Protein AF-A0A3B9YQD2-F1 (afdb_monomer_lite)

Sequence (85 aa):
AIFDLIVSPTAHILPVREMTKLCKQQGAHVLIDAAHGPGQVPLDIQSLGADWVTGNLHKWLFCPRGTAFFWAGPQVRDLTAPLAV

pLDDT: mean 96.57, std 4.21, range [62.88, 98.75]

Foldseek 3Di:
DEEECADVPPRDGDPLLVVCVVCVVVVHAYEYEPQVPPQNHDDDPVSSVHQKYKYACCPNVVDDPPDIDIDGDPVCPVVDDDPDD

Radius of gyration: 13.19 Å; chains: 1; bounding box: 32×24×32 Å

Secondary structure (DSSP, 8-state):
-EEESB-TTT-PBP-HHHHHHHHHHTT---EEE-TT-TTTS---SGGG--SEEEEESSSTT-PPTT-EEEEE-GGGSTT---S--

Structure (mmCIF, N/CA/C/O backbone):
data_AF-A0A3B9YQD2-F1
#
_entry.id   AF-A0A3B9YQD2-F1
#
loop_
_atom_site.group_PDB
_atom_site.id
_atom_site.type_symbol
_atom_site.label_atom_id
_atom_site.label_alt_id
_atom_site.label_comp_id
_atom_site.label_asym_id
_atom_site.label_entity_id
_atom_site.label_seq_id
_atom_site.pdbx_PDB_ins_code
_atom_site.Cartn_x
_atom_site.Cartn_y
_atom_site.Cartn_z
_atom_site.occupancy
_atom_site.B_iso_or_equiv
_atom_site.auth_seq_id
_atom_site.auth_comp_id
_atom_site.auth_asym_id
_atom_site.auth_atom_id
_atom_site.pdbx_PDB_model_num
ATOM 1 N N . ALA A 1 1 ? -9.939 8.802 3.622 1.00 96.31 1 ALA A N 1
ATOM 2 C CA . ALA A 1 1 ? -8.885 9.472 2.837 1.00 96.31 1 ALA A CA 1
ATOM 3 C C . ALA A 1 1 ? -8.228 8.464 1.905 1.00 96.31 1 ALA A C 1
ATOM 5 O O . ALA A 1 1 ? -8.248 7.275 2.211 1.00 96.31 1 ALA A O 1
ATOM 6 N N . ILE A 1 2 ? -7.691 8.931 0.778 1.00 98.19 2 ILE A N 1
ATOM 7 C CA . ILE A 1 2 ? -6.977 8.106 -0.202 1.00 98.19 2 ILE A CA 1
ATOM 8 C C . ILE A 1 2 ? -5.614 8.754 -0.436 1.00 98.19 2 ILE A C 1
ATOM 10 O O . ILE A 1 2 ? -5.567 9.957 -0.694 1.00 98.19 2 ILE A O 1
ATOM 14 N N . PHE A 1 3 ? -4.533 7.984 -0.311 1.00 98.38 3 PHE A N 1
ATOM 15 C CA . PHE A 1 3 ? -3.162 8.477 -0.468 1.00 98.38 3 PHE A CA 1
ATOM 16 C C . PHE A 1 3 ? -2.328 7.544 -1.337 1.00 98.38 3 PHE A C 1
ATOM 18 O O . PHE A 1 3 ? -2.403 6.330 -1.170 1.00 98.38 3 PHE A O 1
ATOM 25 N N . ASP A 1 4 ? -1.465 8.104 -2.177 1.00 98.31 4 ASP A N 1
ATOM 26 C CA . ASP A 1 4 ? -0.426 7.328 -2.852 1.00 98.31 4 ASP A CA 1
ATOM 27 C C . ASP A 1 4 ? 0.701 6.999 -1.862 1.00 98.31 4 ASP A C 1
ATOM 29 O O . ASP A 1 4 ? 1.124 7.853 -1.084 1.00 98.31 4 ASP A O 1
ATOM 33 N N . LEU A 1 5 ? 1.257 5.787 -1.912 1.00 98.38 5 LEU A N 1
ATOM 34 C CA . LEU A 1 5 ? 2.522 5.492 -1.230 1.00 98.38 5 LEU A CA 1
ATOM 35 C C . LEU A 1 5 ? 3.689 6.213 -1.917 1.00 98.38 5 LEU A C 1
ATOM 37 O O . LEU A 1 5 ? 4.548 6.790 -1.251 1.00 98.38 5 LEU A O 1
ATOM 41 N N . ILE A 1 6 ? 3.713 6.161 -3.253 1.00 98.44 6 ILE A N 1
ATOM 42 C CA . ILE A 1 6 ? 4.700 6.834 -4.098 1.00 98.44 6 ILE A CA 1
ATOM 43 C C . ILE A 1 6 ? 3.962 7.561 -5.218 1.00 98.44 6 ILE A C 1
ATOM 45 O O . ILE A 1 6 ? 3.282 6.938 -6.037 1.00 98.44 6 ILE A O 1
ATOM 49 N N . VAL A 1 7 ? 4.129 8.878 -5.267 1.00 97.94 7 VAL A N 1
ATOM 50 C CA . VAL A 1 7 ? 3.455 9.755 -6.228 1.00 97.94 7 VAL A CA 1
ATOM 51 C C . VAL A 1 7 ? 3.996 9.506 -7.635 1.00 97.94 7 VAL A C 1
ATOM 53 O O . VAL A 1 7 ? 5.180 9.711 -7.898 1.00 97.94 7 VAL A O 1
ATOM 56 N N . SER A 1 8 ? 3.128 9.119 -8.573 1.00 96.00 8 SER A N 1
ATOM 57 C CA . SER A 1 8 ? 3.545 8.730 -9.930 1.00 96.00 8 SER A CA 1
ATOM 58 C C . SER A 1 8 ? 4.366 9.783 -10.696 1.00 96.00 8 SER A C 1
ATOM 60 O O . SER A 1 8 ? 5.390 9.407 -11.261 1.00 96.00 8 SER A O 1
ATOM 62 N N . PRO A 1 9 ? 3.967 11.071 -10.775 1.00 96.88 9 PRO A N 1
ATOM 63 C CA . PRO A 1 9 ? 4.698 12.047 -11.592 1.00 96.88 9 PRO A CA 1
ATOM 64 C C . PRO A 1 9 ? 6.049 12.481 -11.013 1.00 96.88 9 PRO A C 1
ATOM 66 O O . PRO A 1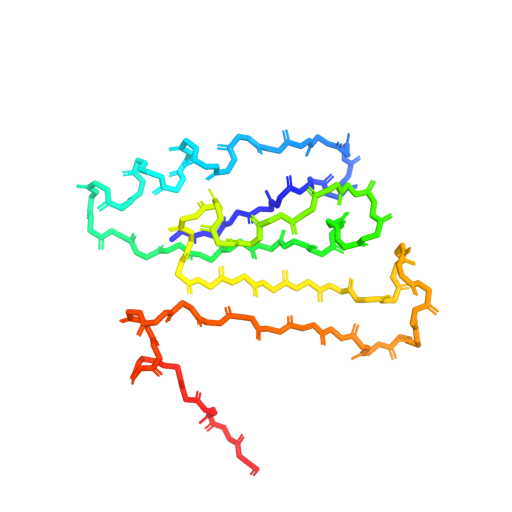 9 ? 6.872 13.010 -11.751 1.00 96.88 9 PRO A O 1
ATOM 69 N N . THR A 1 10 ? 6.277 12.310 -9.709 1.00 97.19 10 THR A N 1
ATOM 70 C CA . THR A 1 10 ? 7.457 12.883 -9.032 1.00 97.19 10 THR A CA 1
ATOM 71 C C . THR A 1 10 ? 8.297 11.862 -8.275 1.00 97.19 10 THR A C 1
ATOM 73 O O . THR A 1 10 ? 9.359 12.211 -7.773 1.00 97.19 10 THR A O 1
ATOM 76 N N . ALA A 1 11 ? 7.837 10.613 -8.188 1.00 96.31 11 ALA A N 1
ATOM 77 C CA . ALA A 1 11 ? 8.466 9.533 -7.432 1.00 96.31 11 ALA A CA 1
ATOM 78 C C . ALA A 1 11 ? 8.693 9.841 -5.936 1.00 96.31 11 ALA A C 1
ATOM 80 O O . ALA A 1 11 ? 9.492 9.175 -5.281 1.00 96.31 11 ALA A O 1
ATOM 81 N N . HIS A 1 12 ? 7.978 10.819 -5.368 1.00 98.00 12 HIS A N 1
ATOM 82 C CA . HIS A 1 12 ? 8.053 11.099 -3.937 1.00 98.00 12 HIS A CA 1
ATOM 83 C C . HIS A 1 12 ? 7.376 9.993 -3.132 1.00 98.00 12 HIS A C 1
ATOM 85 O O . HIS A 1 12 ? 6.209 9.681 -3.367 1.00 98.00 12 HIS A O 1
ATOM 91 N N . ILE A 1 13 ? 8.097 9.456 -2.148 1.00 98.12 13 ILE A N 1
ATOM 92 C CA . ILE A 1 13 ? 7.548 8.561 -1.128 1.00 98.12 13 ILE A CA 1
ATOM 93 C C . ILE A 1 13 ? 6.856 9.428 -0.076 1.00 98.12 13 ILE A C 1
ATOM 95 O O . ILE A 1 13 ? 7.501 10.271 0.551 1.00 98.12 13 ILE A O 1
ATOM 99 N N . LEU A 1 14 ? 5.549 9.245 0.108 1.00 98.19 14 LEU A N 1
ATOM 100 C CA . LEU A 1 14 ? 4.788 10.019 1.088 1.00 98.19 14 LEU A CA 1
ATOM 101 C C . LEU A 1 14 ? 4.923 9.419 2.500 1.00 98.19 14 LEU A C 1
ATOM 103 O O . LEU A 1 14 ? 5.018 8.196 2.641 1.00 98.19 14 LEU A O 1
ATOM 107 N N . PRO A 1 15 ? 4.868 10.246 3.564 1.00 97.69 15 PRO A N 1
ATOM 108 C CA . PRO A 1 15 ? 4.830 9.792 4.957 1.00 97.69 15 PRO A CA 1
ATOM 109 C C . PRO A 1 15 ? 3.435 9.242 5.309 1.00 97.69 15 PRO A C 1
ATOM 111 O O . PRO A 1 15 ? 2.704 9.764 6.155 1.00 97.69 15 PRO A O 1
ATOM 114 N N . VAL A 1 16 ? 3.012 8.195 4.594 1.00 97.94 16 VAL A N 1
ATOM 115 C CA . VAL A 1 16 ? 1.640 7.677 4.655 1.00 97.94 16 VAL A CA 1
ATOM 116 C C . VAL A 1 16 ? 1.284 7.115 6.026 1.00 97.94 16 VAL A C 1
ATOM 118 O O . VAL A 1 16 ? 0.109 7.114 6.379 1.00 97.94 16 VAL A O 1
ATOM 121 N N . ARG A 1 17 ? 2.260 6.675 6.828 1.00 97.88 17 ARG A N 1
ATOM 122 C CA . ARG A 1 17 ? 2.015 6.171 8.187 1.00 97.88 17 ARG A CA 1
ATOM 123 C C . ARG A 1 17 ? 1.541 7.297 9.103 1.00 97.88 17 ARG A C 1
ATOM 125 O O . ARG A 1 17 ? 0.548 7.150 9.815 1.00 97.88 17 ARG A O 1
ATOM 132 N N . GLU A 1 18 ? 2.225 8.433 9.065 1.00 98.38 18 GLU A N 1
ATOM 133 C CA . GLU A 1 18 ? 1.893 9.633 9.826 1.00 98.38 18 GLU A CA 1
ATOM 134 C C . GLU A 1 18 ? 0.541 10.191 9.377 1.00 98.38 18 GLU A C 1
ATOM 136 O O . GLU A 1 18 ? -0.330 10.457 10.207 1.00 98.38 18 GLU A O 1
ATOM 141 N N . MET A 1 19 ? 0.331 10.289 8.062 1.00 98.31 19 MET A N 1
ATOM 142 C CA . MET A 1 19 ? -0.931 10.748 7.477 1.00 98.31 19 MET A CA 1
ATOM 143 C C . MET A 1 19 ? -2.098 9.833 7.864 1.00 98.31 19 MET A C 1
ATOM 145 O O . MET A 1 19 ? -3.155 10.306 8.282 1.00 98.31 19 MET A O 1
ATOM 149 N N . THR A 1 20 ? -1.890 8.516 7.800 1.00 98.44 20 THR A N 1
ATOM 150 C CA . THR A 1 20 ? -2.890 7.521 8.197 1.00 98.44 20 THR A CA 1
ATOM 151 C C . THR A 1 20 ? -3.247 7.656 9.670 1.00 98.44 20 THR A C 1
ATOM 153 O O . THR A 1 20 ? -4.428 7.694 10.013 1.00 98.44 20 THR A O 1
ATOM 156 N N . LYS A 1 21 ? -2.247 7.799 10.549 1.00 98.38 21 LYS A N 1
ATOM 157 C CA . LYS A 1 21 ? -2.469 8.008 11.985 1.00 98.38 21 LYS A CA 1
ATOM 158 C C . LYS A 1 21 ? -3.351 9.232 12.249 1.00 98.38 21 LYS A C 1
ATOM 160 O O . LYS A 1 21 ? -4.287 9.130 13.039 1.00 98.38 21 LYS A O 1
ATOM 165 N N . LEU A 1 22 ? -3.084 10.355 11.579 1.00 98.38 22 LEU A N 1
ATOM 166 C CA . LEU A 1 22 ? -3.876 11.582 11.720 1.00 98.38 22 LEU A CA 1
ATOM 167 C C . LEU A 1 22 ? -5.325 11.389 11.252 1.00 98.38 22 LEU A C 1
ATOM 169 O O . LEU A 1 22 ? -6.249 11.791 11.953 1.00 98.38 22 LEU A O 1
ATOM 173 N N . CYS A 1 23 ? -5.548 10.727 10.113 1.00 98.38 23 CYS A N 1
ATOM 174 C CA . CYS A 1 23 ? -6.902 10.419 9.644 1.00 98.38 23 CYS A CA 1
ATOM 175 C C . CYS A 1 23 ? -7.662 9.514 10.623 1.00 98.38 23 CYS A C 1
ATOM 177 O O . CYS A 1 23 ? -8.813 9.799 10.957 1.00 98.38 23 CYS A O 1
ATOM 179 N N . LYS A 1 24 ? -7.010 8.465 11.138 1.00 97.00 24 LYS A N 1
ATOM 180 C CA . LYS A 1 24 ? -7.642 7.535 12.085 1.00 97.00 24 LYS A CA 1
ATOM 181 C C . LYS A 1 24 ? -7.985 8.199 13.419 1.00 97.00 24 LYS A C 1
ATOM 183 O O . LYS A 1 24 ? -9.007 7.858 14.005 1.00 97.00 24 LYS A O 1
ATOM 188 N N . GLN A 1 25 ? -7.211 9.190 13.873 1.00 98.00 25 GLN A N 1
ATOM 189 C CA . GLN A 1 25 ? -7.559 10.003 15.053 1.00 98.00 25 GLN A CA 1
ATOM 190 C C . GLN A 1 25 ? -8.867 10.789 14.885 1.00 98.00 25 GLN A C 1
ATOM 192 O O . GLN A 1 25 ? -9.503 11.121 15.879 1.00 98.00 25 GLN A O 1
ATOM 197 N N . GLN A 1 26 ? -9.280 11.059 13.645 1.00 98.06 26 GLN A N 1
ATOM 198 C CA . GLN A 1 26 ? -10.548 11.717 13.318 1.00 98.06 26 GLN A CA 1
ATOM 199 C C . GLN A 1 26 ? -11.669 10.713 12.993 1.00 98.06 26 GLN A C 1
ATOM 201 O O . GLN A 1 26 ? -12.720 11.101 12.494 1.00 98.06 26 GLN A O 1
ATOM 206 N N . GLY A 1 27 ? -11.443 9.413 13.219 1.00 96.94 27 GLY A N 1
ATOM 207 C CA . GLY A 1 27 ? -12.398 8.356 12.878 1.00 96.94 27 GLY A CA 1
ATOM 208 C C . GLY A 1 27 ? -12.548 8.105 11.375 1.00 96.94 27 GLY A C 1
ATOM 209 O O . GLY A 1 27 ? -13.483 7.424 10.963 1.00 96.94 27 GLY A O 1
ATOM 210 N N . ALA A 1 28 ? -11.653 8.643 10.540 1.00 97.88 28 ALA A N 1
ATOM 211 C CA . ALA A 1 28 ? -11.716 8.458 9.098 1.00 97.88 28 ALA A CA 1
ATOM 212 C C . ALA A 1 28 ? -10.984 7.184 8.664 1.00 97.88 28 ALA A C 1
ATOM 214 O O . ALA A 1 28 ? -9.856 6.927 9.093 1.00 97.88 28 ALA A O 1
ATOM 215 N N . HIS A 1 29 ? -11.592 6.447 7.735 1.00 98.31 29 HIS A N 1
ATOM 216 C CA . HIS A 1 29 ? -10.922 5.329 7.085 1.00 98.31 29 HIS A CA 1
ATOM 217 C C . HIS A 1 29 ? -9.867 5.783 6.073 1.00 98.31 29 HIS A C 1
ATOM 219 O O . HIS A 1 29 ? -9.981 6.865 5.481 1.00 98.31 29 HIS A O 1
ATOM 225 N N . VAL A 1 30 ? -8.859 4.945 5.833 1.00 98.69 30 VAL A N 1
ATOM 226 C CA . VAL A 1 30 ? -7.743 5.234 4.925 1.00 98.69 30 VAL A CA 1
ATOM 227 C C . VAL A 1 30 ? -7.501 4.090 3.949 1.00 98.69 30 VAL A C 1
ATOM 229 O O . VAL A 1 30 ? -7.313 2.943 4.353 1.00 98.69 30 VAL A O 1
ATOM 232 N N . LEU A 1 31 ? -7.442 4.436 2.663 1.00 98.69 31 LEU A N 1
ATOM 233 C CA . LEU A 1 31 ? -6.954 3.571 1.595 1.00 98.69 31 LEU A CA 1
ATOM 234 C C . LEU A 1 31 ? -5.613 4.106 1.084 1.00 98.69 31 LEU A C 1
ATOM 236 O O . LEU A 1 31 ? -5.494 5.295 0.783 1.00 98.69 31 LEU A O 1
ATOM 240 N N . ILE A 1 32 ? -4.614 3.233 0.981 1.00 98.75 32 ILE A N 1
ATOM 241 C CA . ILE A 1 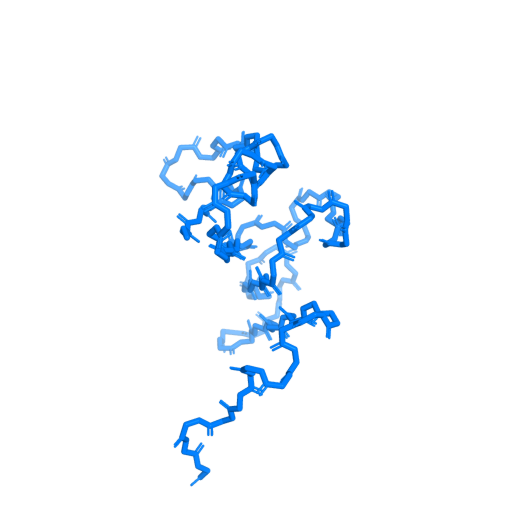32 ? -3.327 3.557 0.360 1.00 98.75 32 ILE A CA 1
ATOM 242 C C . ILE A 1 32 ? -3.258 2.923 -1.029 1.00 98.75 32 ILE A C 1
ATOM 244 O O . ILE A 1 32 ? -3.382 1.705 -1.176 1.00 98.75 32 ILE A O 1
ATOM 248 N N . ASP A 1 33 ? -3.010 3.752 -2.038 1.00 98.62 33 ASP A N 1
ATOM 249 C CA . ASP A 1 33 ? -2.596 3.314 -3.362 1.00 98.62 33 ASP A CA 1
ATOM 250 C C . ASP A 1 33 ? -1.074 3.095 -3.378 1.00 98.62 33 ASP A C 1
ATOM 252 O O . ASP A 1 33 ? -0.261 4.015 -3.479 1.00 98.62 33 ASP A O 1
ATOM 256 N N . ALA A 1 34 ? -0.670 1.835 -3.260 1.00 98.31 34 ALA A N 1
ATOM 257 C CA . ALA A 1 34 ? 0.707 1.392 -3.385 1.00 98.31 34 ALA A CA 1
ATOM 258 C C . ALA A 1 34 ? 1.040 0.960 -4.822 1.00 98.31 34 ALA A C 1
ATOM 260 O O . ALA A 1 34 ? 1.903 0.111 -5.010 1.00 98.31 34 ALA A O 1
ATOM 261 N N . ALA A 1 35 ? 0.417 1.522 -5.862 1.00 98.00 35 ALA A N 1
ATOM 262 C CA . ALA A 1 35 ? 0.659 1.152 -7.258 1.00 98.00 35 ALA A CA 1
ATOM 263 C C . ALA A 1 35 ? 2.131 1.169 -7.686 1.00 98.00 35 ALA A C 1
ATOM 265 O O . ALA A 1 35 ? 2.489 0.486 -8.643 1.00 98.00 35 ALA A O 1
ATOM 266 N N . HIS A 1 36 ? 2.968 1.979 -7.040 1.00 97.94 36 HIS A N 1
ATOM 267 C CA . HIS A 1 36 ? 4.413 2.060 -7.276 1.00 97.94 36 HIS A CA 1
ATOM 268 C C . HIS A 1 36 ? 5.245 1.431 -6.139 1.00 97.94 36 HIS A C 1
ATOM 270 O O . HIS A 1 36 ? 6.456 1.461 -6.187 1.00 97.94 36 HIS A O 1
ATOM 276 N N . GLY A 1 37 ? 4.642 0.815 -5.122 1.00 97.31 37 GLY A N 1
ATOM 277 C CA . GLY A 1 37 ? 5.371 0.207 -4.000 1.00 97.31 37 GLY A CA 1
ATOM 278 C C . GLY A 1 37 ? 5.978 -1.179 -4.285 1.00 97.31 37 GLY A C 1
ATOM 279 O O . GLY A 1 37 ? 7.195 -1.340 -4.157 1.00 97.31 37 GLY A O 1
ATOM 280 N N . PRO A 1 38 ? 5.162 -2.196 -4.638 1.00 97.25 38 PRO A N 1
ATOM 281 C CA . PRO A 1 38 ? 5.593 -3.587 -4.750 1.00 97.25 38 PRO A CA 1
ATOM 282 C C . PRO A 1 38 ? 6.766 -3.753 -5.704 1.00 97.25 38 PRO A C 1
ATOM 284 O O . PRO A 1 38 ? 6.671 -3.368 -6.865 1.00 97.25 38 PRO A O 1
ATOM 287 N N . GLY A 1 39 ? 7.857 -4.343 -5.216 1.00 96.06 39 GLY A N 1
ATOM 288 C CA . GLY A 1 39 ? 9.084 -4.559 -5.986 1.00 96.06 39 GLY A CA 1
ATOM 289 C C . GLY A 1 39 ? 9.973 -3.319 -6.153 1.00 96.06 39 GLY A C 1
ATOM 290 O O . GLY A 1 39 ? 11.134 -3.481 -6.511 1.00 96.06 39 GLY A O 1
ATOM 291 N N . GLN A 1 40 ? 9.481 -2.105 -5.865 1.00 97.12 40 GLN A N 1
ATOM 292 C CA . GLN A 1 40 ? 10.286 -0.875 -5.910 1.00 97.12 40 GLN A CA 1
ATOM 293 C C . GLN A 1 40 ? 10.928 -0.555 -4.559 1.00 97.12 40 GLN A C 1
ATOM 295 O O . GLN A 1 40 ? 12.082 -0.139 -4.501 1.00 97.12 40 GLN A O 1
ATOM 300 N N . VAL A 1 41 ? 10.171 -0.726 -3.474 1.00 96.25 41 VAL A N 1
ATOM 301 C CA . VAL A 1 41 ? 10.597 -0.418 -2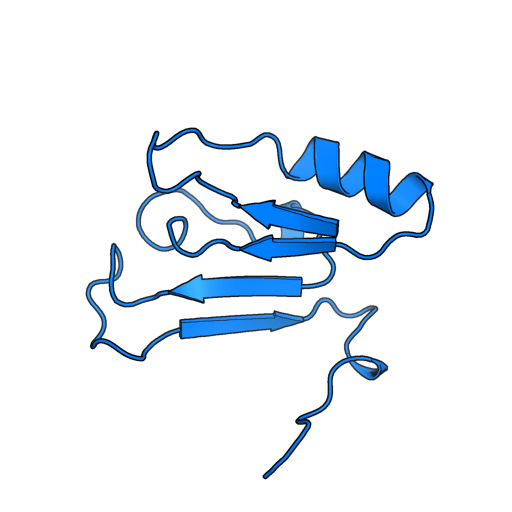.103 1.00 96.25 41 VAL A CA 1
ATOM 302 C C . VAL A 1 41 ? 10.193 -1.545 -1.150 1.00 96.25 41 VAL A C 1
ATOM 304 O O . VAL A 1 41 ? 9.240 -2.275 -1.440 1.00 96.25 41 VAL A O 1
ATOM 307 N N . PRO A 1 42 ? 10.871 -1.699 0.004 1.00 95.69 42 PRO A N 1
ATOM 308 C CA . PRO A 1 42 ? 10.376 -2.558 1.072 1.00 95.69 42 PRO A CA 1
ATOM 309 C C . PRO A 1 42 ? 8.951 -2.147 1.460 1.00 95.69 42 PRO A C 1
ATOM 311 O O . PRO A 1 42 ? 8.711 -0.997 1.827 1.00 95.69 42 PRO A O 1
ATOM 314 N N . LEU A 1 43 ? 8.006 -3.081 1.360 1.00 95.75 43 LEU A N 1
ATOM 315 C CA . LEU A 1 43 ? 6.590 -2.816 1.590 1.00 95.75 43 LEU A CA 1
ATOM 316 C C . LEU A 1 43 ? 6.044 -3.745 2.675 1.00 95.75 43 LEU A C 1
ATOM 318 O O . LEU A 1 43 ? 5.647 -4.875 2.401 1.00 95.75 43 LEU A O 1
ATOM 322 N N . ASP A 1 44 ? 5.997 -3.238 3.905 1.00 96.69 44 ASP A N 1
ATOM 323 C CA . ASP A 1 44 ? 5.244 -3.849 4.999 1.00 96.69 44 ASP A CA 1
ATOM 324 C C . ASP A 1 44 ? 3.870 -3.177 5.096 1.00 96.69 44 ASP A C 1
ATOM 326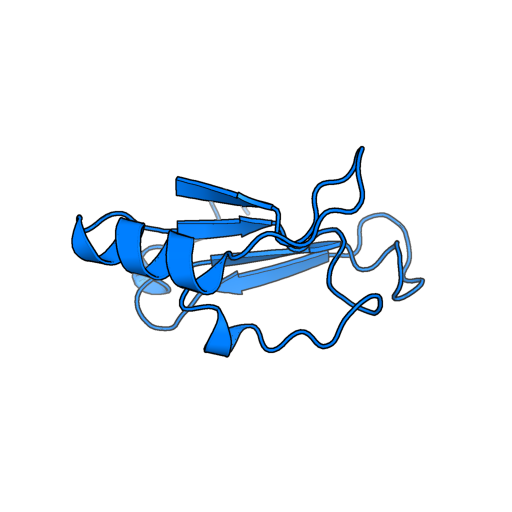 O O . ASP A 1 44 ? 3.717 -2.114 5.706 1.00 96.69 44 ASP A O 1
ATOM 330 N N . ILE A 1 45 ? 2.878 -3.823 4.478 1.00 96.94 45 ILE A N 1
ATOM 331 C CA . ILE A 1 45 ? 1.483 -3.369 4.400 1.00 96.94 45 ILE A CA 1
ATOM 332 C C . ILE A 1 45 ? 0.882 -3.150 5.793 1.00 96.94 45 ILE A C 1
ATOM 334 O O . ILE A 1 45 ? 0.201 -2.149 6.017 1.00 96.94 45 ILE A O 1
ATOM 338 N N . GLN A 1 46 ? 1.144 -4.056 6.740 1.00 95.38 46 GLN A N 1
ATOM 339 C CA . GLN A 1 46 ? 0.551 -3.984 8.077 1.00 95.38 46 GLN A CA 1
ATOM 340 C C . GLN A 1 46 ? 1.069 -2.761 8.836 1.00 95.38 46 GLN A C 1
ATOM 342 O O . GLN A 1 46 ? 0.310 -2.087 9.535 1.00 95.38 46 GLN A O 1
ATOM 347 N N . SER A 1 47 ? 2.345 -2.424 8.640 1.00 96.44 47 SER A N 1
ATOM 348 C CA . SER A 1 47 ? 2.977 -1.277 9.292 1.00 96.44 47 SER A CA 1
ATOM 349 C C . SER A 1 47 ? 2.468 0.093 8.820 1.00 96.44 47 SER A C 1
ATOM 351 O O . SER A 1 47 ? 2.747 1.102 9.473 1.00 96.44 47 SER A O 1
ATOM 353 N N . LEU A 1 48 ? 1.747 0.167 7.694 1.00 97.12 48 LEU A N 1
ATOM 354 C CA . LEU A 1 48 ? 1.190 1.425 7.183 1.00 97.12 48 LEU A CA 1
ATOM 355 C C . LEU A 1 48 ? -0.021 1.894 8.004 1.00 97.12 48 LEU A C 1
ATOM 357 O O . LEU A 1 48 ? -0.342 3.080 8.003 1.00 97.12 48 LEU A O 1
ATOM 361 N N . GLY A 1 49 ? -0.683 0.974 8.716 1.00 97.00 49 GLY A N 1
ATOM 362 C CA . GLY A 1 49 ? -1.840 1.263 9.568 1.00 97.00 49 GLY A CA 1
ATOM 363 C C . GLY A 1 49 ? -3.133 1.597 8.814 1.00 97.00 49 GLY A C 1
ATOM 364 O O . GLY A 1 49 ? -4.120 1.969 9.455 1.00 97.00 49 GLY A O 1
ATOM 365 N N . ALA A 1 50 ? -3.127 1.488 7.482 1.00 98.31 50 ALA A N 1
ATOM 366 C CA . ALA A 1 50 ? -4.279 1.753 6.630 1.00 98.31 50 ALA A CA 1
ATOM 367 C C . ALA A 1 50 ? -5.342 0.661 6.764 1.00 98.31 50 ALA A C 1
ATOM 369 O O . ALA A 1 50 ? -5.060 -0.458 7.196 1.00 98.31 50 ALA A O 1
ATOM 370 N N . ASP A 1 51 ? -6.570 0.992 6.382 1.00 98.50 51 ASP A N 1
ATOM 371 C CA . ASP A 1 51 ? -7.675 0.038 6.381 1.00 98.50 51 ASP A CA 1
ATOM 372 C C . ASP A 1 51 ? -7.663 -0.803 5.102 1.00 98.50 51 ASP A C 1
ATOM 374 O O . ASP A 1 51 ? -7.886 -2.013 5.146 1.00 98.50 51 ASP A O 1
ATOM 378 N N . TRP A 1 52 ? -7.303 -0.180 3.979 1.00 98.69 52 TRP A N 1
ATOM 379 C CA . TRP A 1 52 ? -7.112 -0.855 2.701 1.00 98.69 52 TRP A CA 1
ATOM 380 C C . TRP A 1 52 ? -5.794 -0.459 2.053 1.00 98.69 52 TRP A C 1
ATOM 382 O O . TRP A 1 52 ? -5.350 0.686 2.158 1.00 98.69 52 TRP A O 1
ATOM 392 N N . VAL A 1 53 ? -5.192 -1.401 1.333 1.00 98.69 53 VAL A N 1
ATOM 393 C CA . VAL A 1 53 ? -4.018 -1.153 0.495 1.00 98.69 53 VAL A CA 1
ATOM 394 C C . VAL A 1 53 ? -4.207 -1.862 -0.834 1.00 98.69 53 VAL A C 1
ATOM 396 O O . VAL A 1 53 ? -4.546 -3.041 -0.870 1.00 98.69 53 VAL A O 1
ATOM 399 N N . THR A 1 54 ? -3.974 -1.155 -1.929 1.00 98.56 54 THR A N 1
ATOM 400 C CA . THR A 1 54 ? -4.000 -1.724 -3.281 1.00 98.56 54 THR A CA 1
ATOM 401 C C . THR A 1 54 ? -2.674 -1.478 -3.978 1.00 98.56 54 THR A C 1
ATOM 403 O O . THR A 1 54 ? -1.937 -0.574 -3.596 1.00 98.56 54 THR A O 1
ATOM 406 N N . GLY A 1 55 ? -2.346 -2.260 -5.001 1.00 98.06 55 GLY A N 1
ATOM 407 C CA . GLY A 1 55 ? -1.191 -1.953 -5.835 1.00 98.06 55 GLY A CA 1
ATOM 408 C C . GLY A 1 55 ? -1.078 -2.816 -7.082 1.00 98.06 55 GLY A C 1
ATOM 409 O O . GLY A 1 55 ? -1.559 -3.948 -7.147 1.00 98.06 55 GLY A O 1
ATOM 410 N N . ASN A 1 56 ? -0.415 -2.267 -8.097 1.00 97.81 56 ASN A N 1
ATOM 411 C CA . ASN A 1 56 ? -0.150 -2.946 -9.355 1.00 97.81 56 ASN A CA 1
ATOM 412 C C . ASN A 1 56 ? 1.076 -3.847 -9.242 1.00 97.81 56 ASN A C 1
ATOM 414 O O . ASN A 1 56 ? 2.102 -3.464 -8.687 1.00 97.81 56 ASN A O 1
ATOM 418 N N . LEU A 1 57 ? 0.991 -5.017 -9.868 1.00 98.06 57 LEU A N 1
ATOM 419 C CA . LEU A 1 57 ? 2.100 -5.968 -9.935 1.00 98.06 57 LEU A CA 1
ATOM 420 C C . LEU A 1 57 ? 2.817 -5.913 -11.298 1.00 98.06 57 LEU A C 1
ATOM 422 O O . LEU A 1 57 ? 3.921 -6.423 -11.451 1.00 98.06 57 LEU A O 1
ATOM 426 N N . HIS A 1 58 ? 2.230 -5.242 -12.294 1.00 97.75 58 HIS A N 1
ATOM 427 C CA . HIS A 1 58 ? 2.774 -5.157 -13.656 1.00 97.75 58 HIS A CA 1
ATOM 428 C C . HIS A 1 58 ? 3.843 -4.076 -13.874 1.00 97.75 58 HIS A C 1
ATOM 430 O O . HIS A 1 58 ? 4.209 -3.786 -15.011 1.00 97.75 58 HIS A O 1
ATOM 436 N N . LYS A 1 59 ? 4.307 -3.446 -12.791 1.00 96.12 59 LYS A N 1
ATOM 437 C CA . LYS A 1 59 ? 5.415 -2.488 -12.805 1.00 96.12 59 LYS A CA 1
ATOM 438 C C . LYS A 1 59 ? 6.694 -3.195 -12.355 1.00 96.12 59 LYS A C 1
ATOM 440 O O . LYS A 1 59 ? 7.264 -3.976 -13.105 1.00 96.12 59 LYS A O 1
ATOM 445 N N . TRP A 1 60 ? 7.093 -2.996 -11.104 1.00 96.88 60 TRP A N 1
ATOM 446 C CA . TRP A 1 60 ? 8.387 -3.432 -10.573 1.00 96.88 60 TRP A CA 1
ATOM 447 C C . TRP A 1 60 ? 8.442 -4.905 -10.158 1.00 96.88 60 TRP A C 1
ATOM 449 O O . TRP A 1 60 ? 9.513 -5.418 -9.856 1.00 96.88 60 TRP A O 1
ATOM 459 N N . LEU A 1 61 ? 7.300 -5.598 -10.172 1.00 96.19 61 LEU A N 1
ATOM 460 C CA . LEU A 1 61 ? 7.232 -7.057 -10.046 1.00 96.19 61 LEU A CA 1
ATOM 461 C C . LEU A 1 61 ? 7.126 -7.770 -11.399 1.00 96.19 61 LEU A C 1
ATOM 463 O O . LEU A 1 61 ? 7.033 -8.994 -11.430 1.00 96.19 61 LEU A O 1
ATOM 467 N N . PHE A 1 62 ? 7.138 -7.023 -12.510 1.00 96.56 62 PHE A N 1
ATOM 468 C CA . PHE A 1 62 ? 7.154 -7.554 -13.876 1.00 96.56 62 PHE A CA 1
ATOM 469 C C . PHE A 1 62 ? 6.047 -8.581 -14.185 1.00 96.56 62 PHE A C 1
ATOM 471 O O . PHE A 1 62 ? 6.198 -9.425 -15.067 1.00 96.56 62 PHE A O 1
ATOM 478 N N . CYS A 1 63 ? 4.913 -8.516 -13.481 1.00 98.00 63 CYS A N 1
ATOM 479 C CA . CYS A 1 63 ? 3.752 -9.346 -13.798 1.00 98.00 63 CYS A CA 1
ATOM 480 C C . CYS A 1 63 ? 3.044 -8.849 -15.077 1.00 98.00 63 CYS A C 1
ATOM 482 O O . CYS A 1 63 ? 3.231 -7.703 -15.495 1.00 98.00 63 CYS A O 1
ATOM 484 N N . PRO A 1 64 ? 2.185 -9.667 -15.706 1.00 98.00 64 PRO A N 1
ATOM 485 C CA . PRO A 1 64 ? 1.361 -9.215 -16.822 1.00 98.00 64 PRO A CA 1
ATOM 486 C C . PRO A 1 64 ? 0.476 -8.011 -16.465 1.00 98.00 64 PRO A C 1
ATOM 488 O O . PRO A 1 64 ? 0.011 -7.857 -15.333 1.00 98.00 64 PRO A O 1
ATOM 491 N N . ARG A 1 65 ? 0.196 -7.148 -17.452 1.00 96.56 65 ARG A N 1
ATOM 492 C CA . ARG A 1 65 ? -0.769 -6.047 -17.287 1.00 96.56 65 ARG A CA 1
ATOM 493 C C . ARG A 1 65 ? -2.134 -6.595 -16.863 1.00 96.56 65 ARG A C 1
ATOM 495 O O . ARG A 1 65 ? -2.570 -7.627 -17.358 1.00 96.56 65 ARG A O 1
ATOM 502 N N . GLY A 1 66 ? -2.795 -5.887 -15.949 1.00 95.00 66 GLY A N 1
ATOM 503 C CA . GLY A 1 66 ? -4.040 -6.338 -15.314 1.00 95.00 66 GLY A CA 1
ATOM 504 C C . GLY A 1 66 ? -3.837 -7.075 -13.986 1.00 95.00 66 GLY A C 1
ATOM 505 O O . GLY A 1 66 ? -4.798 -7.252 -13.249 1.00 95.00 66 GLY A O 1
ATOM 506 N N . THR A 1 67 ? -2.602 -7.440 -13.622 1.00 97.94 67 THR A N 1
ATOM 507 C CA . THR A 1 67 ? -2.317 -8.046 -12.314 1.00 97.94 67 THR A CA 1
ATOM 508 C C . THR A 1 67 ? -2.128 -6.972 -11.234 1.00 97.94 67 THR A C 1
ATOM 510 O O . THR A 1 67 ? -1.348 -6.020 -11.392 1.00 97.94 67 THR A O 1
ATOM 513 N N . ALA A 1 68 ? -2.855 -7.131 -10.130 1.00 97.88 68 ALA A N 1
ATOM 514 C CA . ALA A 1 68 ? -2.860 -6.256 -8.962 1.00 97.88 68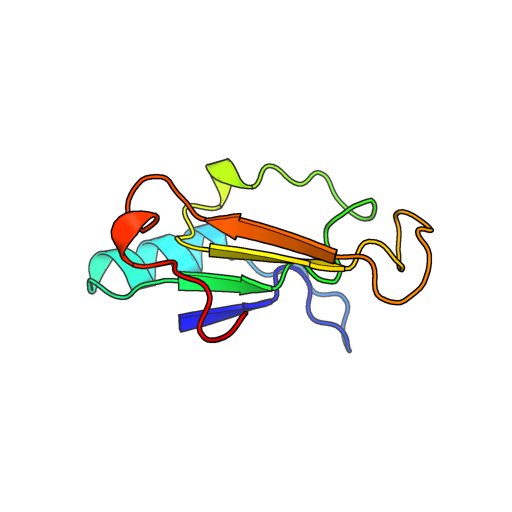 ALA A CA 1
ATOM 515 C C . ALA A 1 68 ? -3.169 -7.071 -7.697 1.00 97.88 68 ALA A C 1
ATOM 517 O O . ALA A 1 68 ? -3.588 -8.226 -7.787 1.00 97.88 68 ALA A O 1
ATOM 518 N N . PHE A 1 69 ? -2.984 -6.463 -6.529 1.00 97.12 69 PHE A N 1
ATOM 519 C CA . PHE A 1 69 ? -3.496 -6.989 -5.267 1.00 97.12 69 PHE A CA 1
ATOM 520 C C . PHE A 1 69 ? -4.419 -5.968 -4.607 1.00 97.12 69 PHE A C 1
ATOM 522 O O . PHE A 1 69 ? -4.284 -4.763 -4.817 1.00 97.12 69 PHE A O 1
ATOM 529 N N . PHE A 1 70 ? -5.311 -6.469 -3.761 1.00 97.06 70 PHE A N 1
ATOM 530 C CA . PHE A 1 70 ? -6.097 -5.670 -2.838 1.00 97.06 70 PHE A CA 1
ATOM 531 C C . PHE A 1 70 ? -6.037 -6.332 -1.464 1.00 97.06 70 PHE A C 1
ATOM 533 O O . PHE A 1 70 ? -6.348 -7.513 -1.315 1.00 97.06 70 PHE A O 1
ATOM 540 N N . TRP A 1 71 ? -5.593 -5.580 -0.467 1.00 97.88 71 TRP A N 1
ATOM 541 C CA . TRP A 1 71 ? -5.511 -6.006 0.919 1.00 97.88 71 TRP A CA 1
ATOM 542 C C . TRP A 1 71 ? -6.519 -5.218 1.750 1.00 97.88 71 TRP A C 1
ATOM 544 O O . TRP A 1 71 ? -6.559 -3.989 1.687 1.00 97.88 71 TRP A O 1
ATOM 554 N N . ALA A 1 72 ? -7.305 -5.936 2.550 1.00 97.94 72 ALA A N 1
ATOM 555 C CA . ALA A 1 72 ? -8.218 -5.369 3.533 1.00 97.94 72 ALA A CA 1
ATOM 556 C C . ALA A 1 72 ? -7.766 -5.757 4.945 1.00 97.94 72 ALA A C 1
ATOM 558 O O . ALA A 1 72 ? -7.573 -6.941 5.258 1.00 97.94 72 ALA A O 1
ATOM 559 N N . GLY A 1 73 ? -7.615 -4.750 5.801 1.00 97.06 73 GLY A N 1
ATOM 560 C CA . GLY A 1 73 ? -7.261 -4.926 7.199 1.00 97.06 73 GLY A CA 1
ATOM 561 C C . GLY A 1 73 ? -8.359 -5.656 7.979 1.00 97.06 73 GLY A C 1
ATOM 562 O O . GLY A 1 73 ? -9.533 -5.574 7.614 1.00 97.06 73 GLY A O 1
ATOM 563 N N . PRO A 1 74 ? -8.023 -6.349 9.086 1.00 95.12 74 PRO A N 1
ATOM 564 C CA . PRO A 1 74 ? -8.986 -7.152 9.846 1.00 95.12 74 PRO A CA 1
ATOM 565 C C . PRO A 1 74 ? -10.251 -6.394 10.270 1.00 95.12 74 PRO A C 1
ATOM 567 O O . PRO A 1 74 ? -11.329 -6.973 10.283 1.00 95.12 74 PRO A O 1
ATOM 570 N N . GLN A 1 75 ? -10.116 -5.102 10.574 1.00 94.62 75 GLN A N 1
ATOM 571 C CA . GLN A 1 75 ? -11.181 -4.237 11.097 1.00 94.62 75 GLN A CA 1
ATOM 572 C C . GLN A 1 75 ? -12.221 -3.833 10.046 1.00 94.62 75 GLN A C 1
ATOM 574 O O . GLN A 1 75 ? -13.314 -3.417 10.408 1.00 94.62 75 GLN A O 1
ATOM 579 N N . VAL A 1 76 ? -11.887 -3.933 8.757 1.00 96.56 76 VAL A N 1
ATOM 580 C CA . VAL A 1 76 ? -12.754 -3.489 7.654 1.00 96.56 76 VAL A CA 1
ATOM 581 C C . VAL A 1 76 ? -13.186 -4.631 6.741 1.00 96.5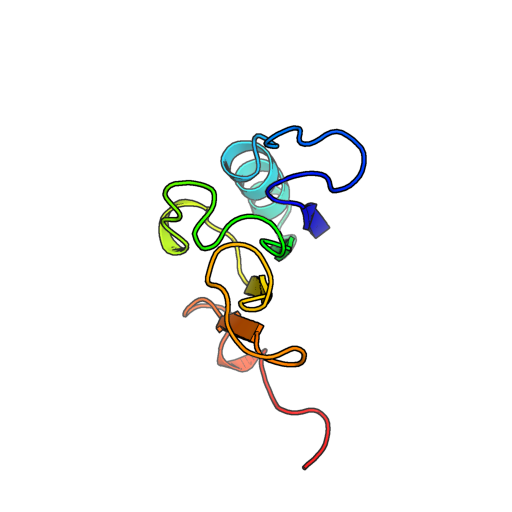6 76 VAL A C 1
ATOM 583 O O . VAL A 1 76 ? -13.780 -4.389 5.692 1.00 96.56 76 VAL A O 1
ATOM 586 N N . ARG A 1 77 ? -12.921 -5.885 7.128 1.00 93.62 77 ARG A N 1
ATOM 587 C CA . ARG A 1 77 ? -13.322 -7.067 6.351 1.00 93.62 77 ARG A CA 1
ATOM 588 C C . ARG A 1 77 ? -14.830 -7.128 6.146 1.00 93.62 77 ARG A C 1
ATOM 590 O O . ARG A 1 77 ? -15.261 -7.304 5.016 1.00 93.62 77 ARG A O 1
ATOM 597 N N . ASP A 1 78 ? -15.606 -6.871 7.194 1.00 94.88 78 ASP A N 1
ATOM 598 C CA . ASP A 1 78 ? -17.074 -6.884 7.117 1.00 94.88 78 ASP A CA 1
ATOM 599 C C . ASP A 1 78 ? -17.633 -5.713 6.290 1.00 94.88 78 ASP A C 1
ATOM 601 O O . ASP A 1 78 ? -18.756 -5.768 5.799 1.00 94.88 78 ASP A O 1
ATOM 605 N N . LEU A 1 79 ? -16.830 -4.663 6.092 1.00 94.94 79 LEU A N 1
ATOM 606 C CA . LEU A 1 79 ? -17.145 -3.528 5.220 1.00 94.94 79 LEU A CA 1
ATOM 607 C C . LEU A 1 79 ? -16.688 -3.753 3.770 1.00 94.94 79 LEU A C 1
ATOM 609 O O . LEU A 1 79 ? -16.935 -2.912 2.908 1.00 94.94 79 LEU A O 1
ATOM 613 N N . THR A 1 80 ? -15.990 -4.856 3.494 1.00 96.00 80 THR A N 1
ATOM 614 C CA . THR A 1 80 ? -15.359 -5.136 2.204 1.00 96.00 80 THR A CA 1
ATOM 615 C C . THR A 1 80 ? -16.048 -6.320 1.538 1.00 96.00 80 THR A C 1
ATOM 617 O O . THR A 1 80 ? -15.709 -7.474 1.790 1.00 96.00 80 THR A O 1
ATOM 620 N N . ALA A 1 81 ? -16.987 -6.030 0.641 1.00 93.06 81 ALA A N 1
ATOM 621 C CA . ALA A 1 81 ? -17.702 -7.036 -0.137 1.00 93.06 81 ALA A CA 1
ATOM 622 C C . ALA A 1 81 ? -17.585 -6.761 -1.647 1.00 93.06 81 ALA A C 1
ATOM 624 O O . ALA A 1 81 ? -17.471 -5.598 -2.048 1.00 93.06 81 ALA A O 1
ATOM 625 N N . PRO A 1 82 ? -17.629 -7.799 -2.505 1.00 91.00 82 PRO A N 1
ATOM 626 C CA . PRO A 1 82 ? -17.784 -7.611 -3.942 1.00 91.00 82 PRO A CA 1
ATOM 627 C C . PRO A 1 82 ? -19.080 -6.852 -4.240 1.00 91.00 82 PRO A C 1
ATOM 629 O O . PRO A 1 82 ? -20.143 -7.217 -3.740 1.00 91.00 82 PRO A O 1
ATOM 632 N N . LEU A 1 83 ? -18.999 -5.809 -5.066 1.00 88.81 83 LEU A N 1
ATOM 633 C CA . LEU A 1 83 ? -20.182 -5.047 -5.480 1.00 88.81 83 LEU A CA 1
ATOM 634 C C . LEU A 1 83 ? -21.024 -5.807 -6.519 1.00 88.81 83 LEU A C 1
ATOM 636 O O . LEU A 1 83 ? -22.244 -5.672 -6.546 1.00 88.81 83 LEU A O 1
ATOM 640 N N . ALA A 1 84 ? -20.370 -6.594 -7.371 1.00 85.75 84 ALA A N 1
ATOM 641 C CA . ALA A 1 84 ? -20.987 -7.443 -8.382 1.00 85.75 84 ALA A CA 1
ATOM 642 C C . ALA A 1 84 ? -20.135 -8.705 -8.573 1.00 85.75 84 ALA A C 1
ATOM 644 O O . ALA A 1 84 ? -18.918 -8.663 -8.361 1.00 85.75 84 ALA A O 1
ATOM 645 N N . VAL A 1 85 ? -20.788 -9.803 -8.958 1.00 62.88 85 VAL A N 1
ATOM 646 C CA . VAL A 1 85 ? -20.172 -11.082 -9.348 1.00 62.88 85 VAL A CA 1
ATOM 647 C C . VAL A 1 85 ? -20.507 -11.348 -10.805 1.00 62.88 85 VAL A C 1
ATOM 649 O O . VAL A 1 85 ? -21.684 -11.119 -11.166 1.00 62.88 85 VAL A O 1
#